Protein AF-A0A6G3YX43-F1 (afdb_monomer_lite)

Sequence (66 aa):
EADLPTLPTTGKALKAVEDQLDGLTCAYAGAHWWWWGLERNWVLGDDETGYIVVPAPYPEQKFPEN

Radius of gyration: 16.05 Å; chains: 1; bounding box: 37×46×32 Å

Secondary structure (DSSP, 8-state):
-PPPPPPP-SHHHHHHHHHHHHHHHHHHHHHHHHHHGGGTEEEEEETTTEEEEEE-SSTT-PPPP-

Structure (mmCIF, N/CA/C/O backbone):
data_AF-A0A6G3YX43-F1
#
_entry.id   AF-A0A6G3YX43-F1
#
loop_
_atom_site.group_PDB
_atom_site.id
_atom_site.type_symbol
_atom_site.label_atom_id
_atom_site.label_alt_id
_atom_site.label_comp_id
_atom_site.label_asym_id
_atom_site.label_entity_id
_atom_site.label_seq_id
_atom_site.pdbx_PDB_ins_code
_atom_site.Cartn_x
_atom_site.Cartn_y
_atom_site.Cartn_z
_atom_site.occupancy
_atom_site.B_iso_or_equiv
_atom_site.auth_seq_id
_atom_site.auth_comp_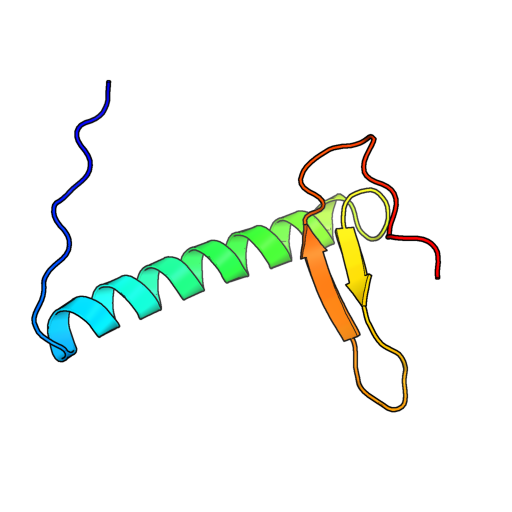id
_atom_site.auth_asym_id
_atom_site.auth_atom_id
_atom_site.pdbx_PDB_model_num
ATOM 1 N N . GLU A 1 1 ? -1.835 27.384 2.151 1.00 49.62 1 GLU A N 1
ATOM 2 C CA . GLU A 1 1 ? -1.843 26.043 2.766 1.00 49.62 1 GLU A CA 1
ATOM 3 C C . GLU A 1 1 ? -3.291 25.598 2.871 1.00 49.62 1 GLU A C 1
ATOM 5 O O . GLU A 1 1 ? -4.135 26.448 3.135 1.00 49.62 1 GLU A O 1
ATOM 10 N N . ALA A 1 2 ? -3.603 24.348 2.532 1.00 67.06 2 ALA A N 1
ATOM 11 C CA . ALA A 1 2 ? -4.965 23.840 2.665 1.00 67.06 2 ALA A CA 1
ATOM 12 C C . ALA A 1 2 ? -5.189 23.453 4.129 1.00 67.06 2 ALA A C 1
ATOM 14 O O . ALA A 1 2 ? -4.433 22.643 4.661 1.00 67.06 2 ALA A O 1
ATOM 15 N N . ASP A 1 3 ? -6.187 24.058 4.769 1.00 84.25 3 ASP A N 1
ATOM 16 C CA . ASP A 1 3 ? -6.584 23.689 6.126 1.00 84.25 3 ASP A CA 1
ATOM 17 C C . ASP A 1 3 ? -7.221 22.294 6.081 1.00 84.25 3 ASP A C 1
ATOM 19 O O . ASP A 1 3 ? -8.150 22.051 5.301 1.00 84.25 3 ASP A O 1
ATOM 23 N N . LEU A 1 4 ? -6.665 21.349 6.840 1.00 79.81 4 LEU A N 1
ATOM 24 C CA . LEU A 1 4 ? -7.166 19.978 6.864 1.00 79.81 4 LEU A CA 1
ATOM 25 C C . LEU A 1 4 ? -8.388 19.897 7.788 1.00 79.81 4 LEU A C 1
ATOM 27 O O . LEU A 1 4 ? -8.402 20.527 8.846 1.00 79.81 4 LEU A O 1
ATOM 31 N N . PRO A 1 5 ? -9.414 19.105 7.432 1.00 82.50 5 PRO A N 1
ATOM 32 C CA . PRO A 1 5 ? -10.578 18.942 8.290 1.00 82.50 5 PRO A CA 1
ATOM 33 C C . PRO A 1 5 ? -10.178 18.311 9.629 1.00 82.50 5 PRO A C 1
ATOM 35 O O . PRO A 1 5 ? -9.339 17.410 9.690 1.00 82.50 5 PRO A O 1
ATOM 38 N N . THR A 1 6 ? -10.810 18.761 10.712 1.00 86.81 6 THR A N 1
ATOM 39 C CA . THR A 1 6 ? -10.606 18.168 12.035 1.00 86.81 6 THR A CA 1
ATOM 40 C C . THR A 1 6 ? -11.183 16.755 12.081 1.00 86.81 6 THR A C 1
ATOM 42 O O . THR A 1 6 ? -12.307 16.501 11.643 1.00 86.81 6 THR A O 1
ATOM 45 N N . LEU A 1 7 ? -10.404 15.814 12.619 1.00 86.81 7 LEU A N 1
ATOM 46 C CA . LEU A 1 7 ? -10.844 14.430 12.761 1.00 86.81 7 LEU A CA 1
ATOM 47 C C . LEU A 1 7 ? -11.846 14.298 13.919 1.00 86.81 7 LEU A C 1
ATOM 49 O O . LEU A 1 7 ? -11.603 14.824 15.011 1.00 86.81 7 LEU A O 1
ATOM 53 N N . PRO A 1 8 ? -12.966 13.582 13.726 1.00 89.81 8 PRO A N 1
ATOM 54 C CA . PRO A 1 8 ? -13.894 13.303 14.810 1.00 89.81 8 PRO A CA 1
ATOM 55 C C . PRO A 1 8 ? -13.258 12.354 15.837 1.00 89.81 8 PRO A C 1
ATOM 57 O O . PRO A 1 8 ? -12.559 11.414 15.480 1.00 89.81 8 PRO A O 1
ATOM 60 N N . THR A 1 9 ? -13.542 12.560 17.125 1.00 88.69 9 THR A N 1
ATOM 61 C CA . THR A 1 9 ? -12.940 11.779 18.229 1.00 88.69 9 THR A CA 1
ATOM 62 C C . THR A 1 9 ? -13.838 10.663 18.768 1.00 88.69 9 THR A C 1
ATOM 64 O O . THR A 1 9 ? -13.436 9.902 19.645 1.00 88.69 9 THR A O 1
ATOM 67 N N . THR A 1 10 ? -15.072 10.550 18.268 1.00 91.25 10 THR A N 1
ATOM 68 C CA . THR A 1 10 ? -16.000 9.483 18.675 1.00 91.25 10 THR A CA 1
ATOM 69 C C . THR A 1 10 ? -15.793 8.239 17.817 1.00 91.25 10 THR A C 1
ATOM 71 O O . THR A 1 10 ? -15.627 8.346 16.605 1.00 91.25 10 THR A O 1
ATOM 74 N N . GLY A 1 11 ? -15.861 7.048 18.423 1.00 90.81 11 GLY A N 1
ATOM 75 C CA . GLY A 1 11 ? -15.467 5.800 17.753 1.00 90.81 11 GLY A CA 1
ATOM 76 C C . GLY A 1 11 ? -16.180 5.522 16.422 1.00 90.81 11 GLY A C 1
ATOM 77 O O . GLY A 1 11 ? -15.535 5.140 15.454 1.00 90.81 11 GLY A O 1
ATOM 78 N N . LYS A 1 12 ? -17.496 5.767 16.323 1.00 93.19 12 LYS A N 1
ATOM 79 C CA . LYS A 1 12 ? -18.245 5.527 15.072 1.00 93.19 12 LYS A CA 1
ATOM 80 C C . LYS A 1 12 ? -17.871 6.512 13.961 1.00 93.19 12 LYS A C 1
ATOM 82 O O . LYS A 1 12 ? -17.779 6.118 12.803 1.00 93.19 12 LYS A O 1
ATOM 87 N N . ALA A 1 13 ? -17.708 7.788 14.303 1.00 90.69 13 ALA A N 1
ATOM 88 C CA . ALA A 1 13 ? -17.377 8.814 13.323 1.00 90.69 13 ALA A CA 1
ATOM 89 C C . ALA A 1 13 ? -15.914 8.702 12.875 1.00 90.69 13 ALA A C 1
ATOM 91 O O . ALA A 1 13 ? -15.643 8.855 11.691 1.00 90.69 13 ALA A O 1
ATOM 92 N N . LEU A 1 14 ? -15.001 8.368 13.795 1.00 94.00 14 LEU A N 1
ATOM 93 C CA . LEU A 1 14 ? -13.605 8.084 13.472 1.00 94.00 14 LEU A CA 1
ATOM 94 C C . LEU A 1 14 ? -13.500 6.886 12.524 1.00 94.00 14 LEU A C 1
ATOM 96 O O . LEU A 1 14 ? -12.912 7.019 11.458 1.00 94.00 14 LEU A O 1
ATOM 100 N N . LYS A 1 15 ? -14.195 5.783 12.834 1.00 92.56 15 LYS A N 1
ATOM 101 C CA . LYS A 1 15 ? -14.239 4.606 11.960 1.00 92.56 15 LYS A CA 1
ATOM 102 C C . LYS A 1 15 ? -14.720 4.927 10.543 1.00 92.56 15 LYS A C 1
ATOM 104 O O . LYS A 1 15 ? -14.175 4.415 9.577 1.00 92.56 15 LYS A O 1
ATOM 109 N N . ALA A 1 16 ? -15.730 5.784 10.399 1.00 93.75 16 ALA A N 1
ATOM 110 C CA . ALA A 1 16 ? -16.227 6.163 9.077 1.00 93.75 16 ALA A CA 1
ATOM 111 C C . ALA A 1 16 ? -15.196 6.955 8.251 1.00 93.75 16 ALA A C 1
ATOM 113 O O . ALA A 1 16 ? -15.248 6.920 7.022 1.00 93.75 16 ALA A O 1
ATOM 114 N N . VAL A 1 17 ? -14.294 7.689 8.910 1.00 93.94 17 VAL A N 1
ATOM 115 C CA . VAL A 1 17 ? -13.171 8.369 8.252 1.00 93.94 17 VAL A CA 1
ATOM 116 C C . VAL A 1 17 ? -12.057 7.373 7.932 1.00 93.94 17 VAL A C 1
ATOM 118 O O . VAL A 1 17 ? -11.541 7.404 6.819 1.00 93.94 17 VAL A O 1
ATOM 121 N N . GLU A 1 18 ? -11.734 6.463 8.854 1.00 94.25 18 GLU A N 1
ATOM 122 C CA . GLU A 1 18 ? -10.775 5.369 8.630 1.00 94.25 18 GLU A CA 1
ATOM 123 C C . GLU A 1 18 ? -11.176 4.520 7.416 1.00 94.25 18 GLU A C 1
ATOM 125 O O . GLU A 1 18 ? -10.391 4.391 6.486 1.00 94.25 18 GLU A O 1
ATOM 130 N N . ASP A 1 19 ? -12.433 4.069 7.343 1.00 96.38 19 ASP A N 1
ATOM 131 C CA . ASP A 1 19 ? -12.937 3.258 6.226 1.00 96.38 19 ASP A CA 1
ATOM 132 C C . ASP A 1 19 ? -12.809 3.994 4.867 1.00 96.38 19 ASP A C 1
ATOM 134 O O . ASP A 1 19 ? -12.559 3.375 3.830 1.00 96.38 19 ASP A O 1
ATOM 138 N N . GLN A 1 20 ? -12.960 5.327 4.848 1.00 95.00 20 GLN A N 1
ATOM 139 C CA . GLN A 1 20 ? -12.767 6.139 3.637 1.00 95.00 20 GLN A CA 1
ATOM 140 C C . GLN A 1 20 ? -11.291 6.255 3.247 1.00 95.00 20 GLN A C 1
ATOM 142 O O . GLN A 1 20 ? -10.957 6.140 2.065 1.00 95.00 20 GLN A O 1
ATOM 147 N N . LEU A 1 21 ? -10.413 6.489 4.224 1.00 94.81 21 LEU A N 1
ATOM 148 C CA . LEU A 1 21 ? -8.970 6.563 4.002 1.00 94.81 21 LEU A CA 1
ATOM 149 C C . LEU A 1 21 ? -8.413 5.217 3.534 1.00 94.81 21 LEU A C 1
ATOM 151 O O . LEU A 1 21 ? -7.610 5.190 2.598 1.00 94.81 21 LEU A O 1
ATOM 155 N N . ASP A 1 22 ? -8.888 4.115 4.109 1.00 95.44 22 ASP A N 1
ATOM 156 C CA . ASP A 1 22 ? -8.533 2.759 3.697 1.00 95.44 22 ASP A CA 1
ATOM 157 C C . ASP A 1 22 ? -8.944 2.513 2.242 1.00 95.44 22 ASP A C 1
ATOM 159 O O . ASP A 1 22 ? -8.129 2.070 1.433 1.00 95.44 22 ASP A O 1
ATOM 163 N N . GLY A 1 23 ? -10.166 2.897 1.858 1.00 97.06 23 GLY A N 1
ATOM 164 C CA . GLY A 1 23 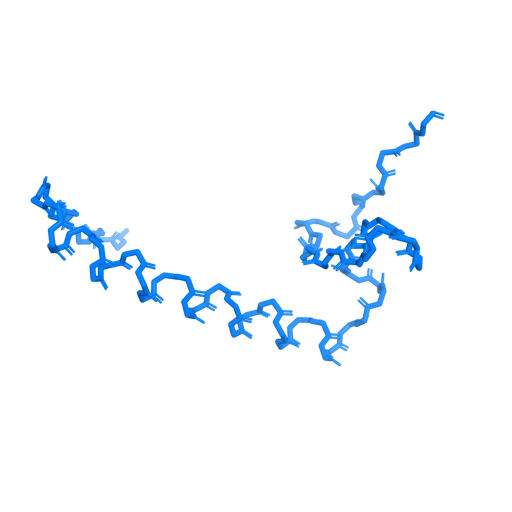? -10.636 2.787 0.476 1.00 97.06 23 GLY A CA 1
ATOM 165 C C . GLY A 1 23 ? -9.766 3.559 -0.524 1.00 97.06 23 GLY A C 1
ATOM 166 O O . GLY A 1 23 ? -9.384 3.017 -1.565 1.00 97.06 23 GLY A O 1
ATOM 167 N N . LEU A 1 24 ? -9.408 4.806 -0.201 1.00 96.19 24 LEU A N 1
ATOM 168 C CA . LEU A 1 24 ? -8.524 5.629 -1.036 1.00 96.19 24 LEU A CA 1
ATOM 169 C C . LEU A 1 24 ? -7.118 5.028 -1.143 1.00 96.19 24 LEU A C 1
ATOM 171 O O . LEU A 1 24 ? -6.555 4.960 -2.237 1.00 96.19 24 LEU A O 1
ATOM 175 N N . THR A 1 25 ? -6.571 4.556 -0.025 1.00 94.56 25 THR A N 1
ATOM 176 C CA . THR A 1 25 ? -5.233 3.957 0.034 1.00 94.56 25 THR A CA 1
ATOM 177 C C . THR A 1 25 ? -5.179 2.650 -0.756 1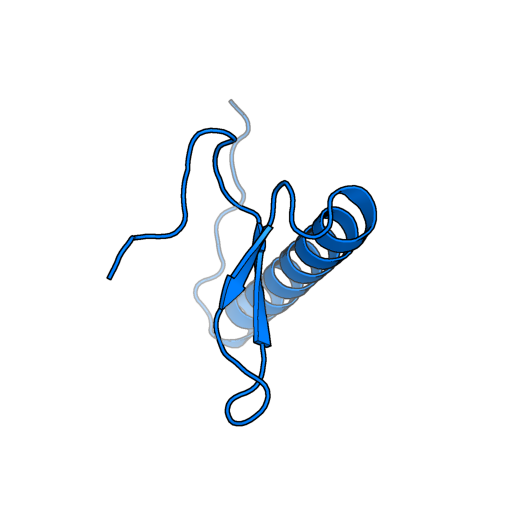.00 94.56 25 THR A C 1
ATOM 179 O O . THR A 1 25 ? -4.254 2.451 -1.543 1.00 94.56 25 THR A O 1
ATOM 182 N N . CYS A 1 26 ? -6.198 1.793 -0.638 1.00 95.38 26 CYS A N 1
ATOM 183 C CA . CYS A 1 26 ? -6.317 0.568 -1.427 1.00 95.38 26 CYS A CA 1
ATOM 184 C C . CYS A 1 26 ? -6.438 0.857 -2.927 1.00 95.38 26 CYS A C 1
ATOM 186 O O . CYS A 1 26 ? -5.756 0.217 -3.729 1.00 95.38 26 CYS A O 1
ATOM 188 N N . ALA A 1 27 ? -7.267 1.829 -3.319 1.00 96.94 27 ALA A N 1
ATOM 189 C CA . ALA A 1 27 ? -7.410 2.218 -4.720 1.00 96.94 27 ALA A CA 1
ATOM 190 C C . ALA A 1 27 ? -6.084 2.738 -5.298 1.00 96.94 27 ALA A C 1
ATOM 192 O O . ALA A 1 27 ? -5.695 2.347 -6.400 1.00 96.94 27 ALA A O 1
ATOM 193 N N . TYR A 1 28 ? -5.363 3.567 -4.537 1.00 95.25 28 TYR A N 1
ATOM 194 C CA . TYR A 1 28 ? -4.041 4.056 -4.917 1.00 95.25 28 TYR A CA 1
ATOM 195 C C . TYR A 1 28 ? -3.032 2.914 -5.072 1.00 95.25 28 TYR A C 1
ATOM 197 O O . TYR A 1 28 ? -2.399 2.809 -6.121 1.00 95.25 28 TYR A O 1
ATOM 205 N N . ALA A 1 29 ? -2.910 2.032 -4.075 1.00 94.12 29 ALA A N 1
ATOM 206 C CA . ALA A 1 29 ? -1.979 0.907 -4.124 1.00 94.12 29 ALA A CA 1
ATOM 207 C C . ALA A 1 29 ? -2.271 -0.021 -5.315 1.00 94.12 29 ALA A C 1
ATOM 209 O O . ALA A 1 29 ? -1.351 -0.405 -6.036 1.00 94.12 29 ALA A O 1
ATOM 210 N N . GLY A 1 30 ? -3.548 -0.314 -5.584 1.00 95.31 30 GLY A N 1
ATOM 211 C CA . GLY A 1 30 ? -3.964 -1.112 -6.739 1.00 95.31 30 GLY A CA 1
ATOM 212 C C . GLY A 1 30 ? -3.622 -0.452 -8.077 1.00 95.31 30 GLY A C 1
ATOM 213 O O . GLY A 1 30 ? -3.054 -1.100 -8.956 1.00 95.31 30 GLY A O 1
ATOM 214 N N . ALA A 1 31 ? -3.907 0.844 -8.230 1.00 96.56 31 ALA A N 1
ATOM 215 C CA . ALA A 1 31 ? -3.555 1.592 -9.437 1.00 96.56 31 ALA A CA 1
ATOM 216 C C . ALA A 1 31 ? -2.031 1.676 -9.642 1.00 96.56 31 ALA A C 1
ATOM 218 O O . ALA A 1 31 ? -1.541 1.518 -10.760 1.00 96.56 31 ALA A O 1
ATOM 219 N N . HIS A 1 32 ? -1.276 1.881 -8.562 1.00 94.44 32 HIS A N 1
ATOM 220 C CA . HIS A 1 32 ? 0.181 1.959 -8.584 1.00 94.44 32 HIS A CA 1
ATOM 221 C C . HIS A 1 32 ? 0.825 0.608 -8.938 1.00 94.44 32 HIS A C 1
ATOM 223 O O . HIS A 1 32 ? 1.775 0.548 -9.722 1.00 94.44 32 HIS A O 1
ATOM 229 N N . TRP A 1 33 ? 0.279 -0.496 -8.424 1.00 94.62 33 TRP A N 1
ATOM 230 C CA . TRP A 1 33 ? 0.678 -1.842 -8.831 1.00 94.62 33 TRP A CA 1
ATOM 231 C C . TRP A 1 33 ? 0.387 -2.099 -10.310 1.00 94.62 33 TRP A C 1
ATOM 233 O O . TRP A 1 33 ? 1.271 -2.546 -11.035 1.00 94.62 33 TRP A O 1
ATOM 243 N N . TRP A 1 34 ? -0.821 -1.768 -10.775 1.00 95.81 34 TRP A N 1
ATOM 244 C CA . TRP A 1 34 ? -1.214 -1.955 -12.173 1.00 95.81 34 TRP A CA 1
ATOM 245 C C . TRP A 1 34 ? -0.293 -1.218 -13.152 1.00 95.81 34 TRP A C 1
ATOM 247 O O . TRP A 1 34 ? 0.026 -1.747 -14.213 1.00 95.81 34 TRP A O 1
ATOM 257 N N . TRP A 1 35 ? 0.134 -0.003 -12.802 1.00 95.88 35 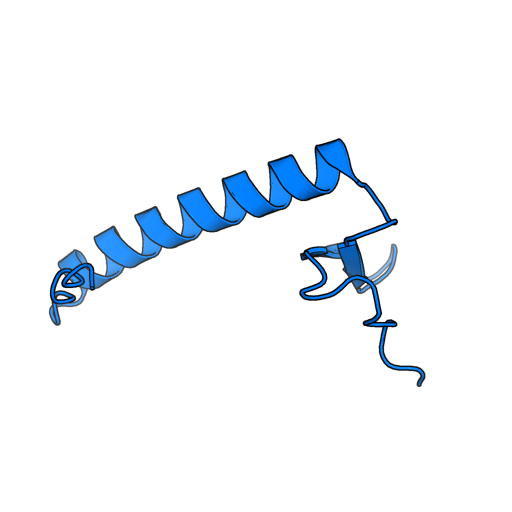TRP A N 1
ATOM 258 C CA . TRP A 1 35 ? 0.925 0.832 -13.701 1.00 95.88 35 TRP A CA 1
ATOM 259 C C . TRP A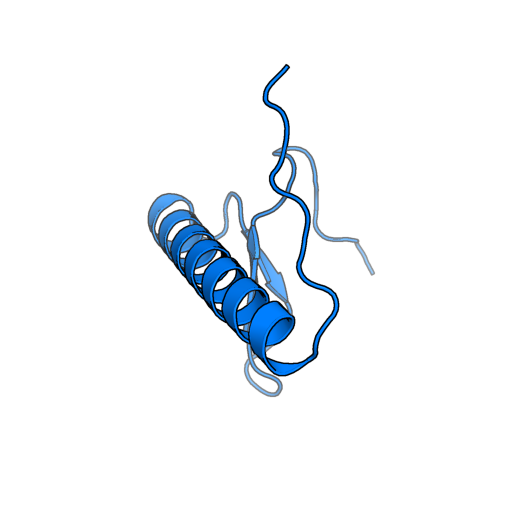 1 35 ? 2.421 0.492 -13.712 1.00 95.88 35 TRP A C 1
ATOM 261 O O . TRP A 1 35 ? 3.031 0.499 -14.778 1.00 95.88 35 TRP A O 1
ATOM 271 N N . TRP A 1 36 ? 3.024 0.218 -12.549 1.00 93.25 36 TRP A N 1
ATOM 272 C CA . TRP A 1 36 ? 4.483 0.053 -12.427 1.00 93.25 36 TRP A CA 1
ATOM 273 C C . TRP A 1 36 ? 4.945 -1.359 -12.056 1.00 93.25 36 TRP A C 1
ATOM 275 O O . TRP A 1 36 ? 6.132 -1.655 -12.175 1.00 93.25 36 TRP A O 1
ATOM 285 N N . GLY A 1 37 ? 4.058 -2.235 -11.579 1.00 90.88 37 GLY A N 1
ATOM 286 C CA . GLY A 1 37 ? 4.432 -3.573 -11.119 1.00 90.88 37 GLY A CA 1
ATOM 287 C C . GLY A 1 37 ? 5.601 -3.539 -10.129 1.00 90.88 37 GLY A C 1
ATOM 288 O O . GLY A 1 37 ? 5.615 -2.740 -9.195 1.00 90.88 37 GLY A O 1
ATOM 289 N N . LEU A 1 38 ? 6.620 -4.367 -10.352 1.00 90.19 38 LEU A N 1
ATOM 290 C CA . LEU A 1 38 ? 7.785 -4.470 -9.464 1.00 90.19 38 LEU A CA 1
ATOM 291 C C . LEU A 1 38 ? 8.727 -3.255 -9.498 1.00 90.19 38 LEU A C 1
ATOM 293 O O . LEU A 1 38 ? 9.561 -3.121 -8.609 1.00 90.19 38 LEU A O 1
ATOM 297 N N . GLU A 1 39 ? 8.624 -2.358 -10.483 1.00 87.94 39 GLU A N 1
ATOM 298 C CA . GLU A 1 39 ? 9.591 -1.256 -10.630 1.00 87.94 39 GLU A CA 1
ATOM 299 C C . GLU A 1 39 ? 9.493 -0.219 -9.512 1.00 87.94 39 GLU A C 1
ATOM 301 O O . GLU A 1 39 ? 10.485 0.408 -9.146 1.00 87.94 39 GLU A O 1
ATOM 306 N N . ARG A 1 40 ? 8.283 -0.004 -8.991 1.00 89.38 40 ARG A N 1
ATOM 307 C CA . ARG A 1 40 ? 8.018 1.002 -7.955 1.00 89.38 40 ARG A CA 1
ATOM 308 C C . ARG A 1 40 ? 7.264 0.452 -6.756 1.00 89.38 40 ARG A C 1
ATOM 310 O O . ARG A 1 40 ? 6.810 1.221 -5.918 1.00 89.38 40 ARG A O 1
ATOM 317 N N . ASN A 1 41 ? 7.107 -0.860 -6.654 1.00 90.44 41 ASN A N 1
ATOM 318 C CA . ASN A 1 41 ? 6.433 -1.479 -5.524 1.00 90.44 41 ASN A CA 1
ATOM 319 C C . ASN A 1 41 ? 7.365 -2.485 -4.863 1.00 90.44 41 ASN A C 1
ATOM 321 O O . ASN A 1 41 ? 8.062 -3.244 -5.532 1.00 90.44 41 ASN A O 1
ATOM 325 N N . TRP A 1 42 ? 7.339 -2.512 -3.541 1.00 90.38 42 TRP A N 1
ATOM 326 C CA . TRP A 1 42 ? 7.926 -3.587 -2.770 1.00 90.38 42 TRP A CA 1
ATOM 327 C C . TRP A 1 42 ? 6.930 -4.719 -2.625 1.00 90.38 42 TRP A C 1
ATOM 329 O O . TRP A 1 42 ? 5.757 -4.486 -2.338 1.00 90.38 42 TRP A O 1
ATOM 339 N N . VAL A 1 43 ? 7.424 -5.938 -2.804 1.00 90.75 43 VAL A N 1
ATOM 340 C CA . VAL A 1 43 ? 6.665 -7.165 -2.597 1.00 90.75 43 VAL A CA 1
ATOM 341 C C . VAL A 1 43 ? 7.347 -7.934 -1.477 1.00 90.75 43 VAL A C 1
ATOM 343 O O . VAL A 1 43 ? 8.506 -8.323 -1.593 1.00 90.75 43 VAL A O 1
ATOM 346 N N . LEU A 1 44 ? 6.637 -8.072 -0.367 1.00 90.06 44 LEU A N 1
ATOM 347 C CA . LEU A 1 44 ? 7.079 -8.731 0.856 1.00 90.06 44 LEU A CA 1
ATOM 348 C C . LEU A 1 44 ? 6.390 -10.093 0.957 1.00 90.06 44 LEU A C 1
ATOM 350 O O . LEU A 1 44 ? 5.181 -10.153 0.749 1.00 90.06 44 LEU A O 1
ATOM 354 N N . GLY A 1 45 ? 7.128 -11.141 1.324 1.00 90.56 45 GLY A N 1
ATOM 355 C CA . GLY A 1 45 ? 6.584 -12.487 1.546 1.00 90.56 45 GLY A CA 1
ATOM 356 C C . GLY A 1 45 ? 6.880 -13.478 0.418 1.00 90.56 45 GLY A C 1
ATOM 357 O O . GLY A 1 45 ? 7.731 -13.225 -0.438 1.00 90.56 45 GLY A O 1
ATOM 358 N N . ASP A 1 46 ? 6.200 -14.620 0.455 1.00 92.00 46 ASP A N 1
ATOM 359 C CA . ASP A 1 46 ? 6.415 -15.777 -0.421 1.00 92.00 46 ASP A CA 1
ATOM 360 C C . ASP A 1 46 ? 5.129 -16.606 -0.606 1.00 92.00 46 ASP A C 1
ATOM 362 O O . ASP A 1 46 ? 4.068 -16.262 -0.087 1.00 92.00 46 ASP A O 1
ATOM 366 N N . ASP A 1 47 ? 5.216 -17.708 -1.353 1.00 93.69 47 ASP A N 1
ATOM 367 C CA . ASP A 1 47 ? 4.076 -18.595 -1.618 1.00 93.69 47 ASP A CA 1
ATOM 368 C C . ASP A 1 47 ? 3.535 -19.298 -0.355 1.00 93.69 47 ASP A C 1
ATOM 370 O O . ASP A 1 47 ? 2.380 -19.728 -0.345 1.00 93.69 47 ASP A O 1
ATOM 374 N N . GLU A 1 48 ? 4.330 -19.421 0.715 1.00 95.75 48 GLU A N 1
ATOM 375 C CA . GLU A 1 48 ? 3.902 -20.064 1.966 1.00 95.75 48 GLU A CA 1
ATOM 376 C C . GLU A 1 48 ? 3.143 -19.092 2.880 1.00 95.75 48 GLU A C 1
ATOM 378 O O . GLU A 1 48 ? 2.187 -19.479 3.556 1.00 95.75 48 GLU A O 1
ATOM 383 N N . THR A 1 49 ? 3.558 -17.824 2.898 1.00 94.12 49 THR A N 1
ATOM 384 C CA . THR A 1 49 ? 3.061 -16.785 3.817 1.00 94.12 49 THR A CA 1
ATOM 385 C C . THR A 1 49 ? 2.140 -15.758 3.156 1.00 94.12 49 THR A C 1
ATOM 387 O O . THR A 1 49 ? 1.410 -15.042 3.847 1.00 94.12 49 THR A O 1
ATOM 390 N N . GLY A 1 50 ? 2.117 -15.726 1.824 1.00 93.06 50 GLY A N 1
ATOM 391 C CA . GLY A 1 50 ? 1.414 -14.742 1.014 1.00 93.06 50 GLY A CA 1
ATOM 392 C C . GLY A 1 50 ? 2.236 -13.475 0.768 1.00 93.06 50 GLY A C 1
ATOM 393 O O . GLY A 1 50 ? 3.251 -13.221 1.411 1.00 93.06 50 GLY A O 1
ATOM 394 N N . TYR A 1 51 ? 1.760 -12.655 -0.171 1.00 92.50 51 TYR A N 1
ATOM 395 C CA . TYR A 1 51 ? 2.445 -11.436 -0.598 1.00 92.50 51 TYR A CA 1
ATOM 396 C C . TYR A 1 51 ? 1.747 -10.166 -0.110 1.00 92.50 51 TYR A C 1
ATOM 398 O O . TYR A 1 51 ? 0.528 -10.024 -0.221 1.00 92.50 51 TYR A O 1
ATOM 406 N N . ILE A 1 52 ? 2.540 -9.199 0.347 1.00 92.62 52 ILE A N 1
ATOM 407 C CA . ILE A 1 52 ? 2.108 -7.834 0.652 1.00 92.62 52 ILE A CA 1
ATOM 408 C C . ILE A 1 52 ? 2.798 -6.880 -0.319 1.00 92.62 52 ILE A C 1
ATOM 410 O O . ILE A 1 52 ? 4.023 -6.871 -0.427 1.00 92.62 52 ILE A O 1
ATOM 414 N N . VAL A 1 53 ? 2.005 -6.057 -1.005 1.00 91.38 53 VAL A N 1
ATOM 415 C CA . VAL A 1 53 ? 2.493 -5.061 -1.966 1.00 91.38 53 VAL A CA 1
ATOM 416 C C . VAL A 1 53 ? 2.407 -3.668 -1.355 1.00 91.38 53 VAL A C 1
ATOM 418 O O . VAL A 1 53 ? 1.341 -3.254 -0.899 1.00 91.38 53 VAL A O 1
ATOM 421 N N . VAL A 1 54 ? 3.516 -2.929 -1.378 1.00 91.88 54 VAL A N 1
ATOM 422 C CA . VAL A 1 54 ? 3.602 -1.560 -0.851 1.00 91.88 54 VAL A CA 1
ATOM 423 C C . VAL A 1 54 ? 4.243 -0.642 -1.896 1.00 91.88 54 VAL A C 1
ATOM 425 O O . VAL A 1 54 ? 5.351 -0.937 -2.346 1.00 91.88 54 VAL A O 1
ATOM 428 N N . PRO A 1 55 ? 3.610 0.482 -2.278 1.00 91.81 55 PRO A N 1
ATOM 429 C CA . PRO A 1 55 ? 4.252 1.493 -3.115 1.00 91.81 55 PRO A CA 1
ATOM 430 C C . PRO A 1 55 ? 5.545 2.009 -2.469 1.00 91.81 55 PRO A C 1
ATOM 432 O O . PRO A 1 55 ? 5.526 2.494 -1.336 1.00 91.81 55 PRO A O 1
ATOM 435 N N . ALA A 1 56 ? 6.669 1.905 -3.178 1.00 87.06 56 ALA A N 1
ATOM 436 C CA . ALA A 1 56 ? 7.952 2.391 -2.691 1.00 87.06 56 ALA A CA 1
ATOM 437 C C . ALA A 1 56 ? 7.937 3.935 -2.670 1.00 87.06 56 ALA A C 1
ATOM 439 O O . ALA A 1 56 ? 7.582 4.549 -3.681 1.00 87.06 56 ALA A O 1
ATOM 440 N N . PRO A 1 57 ? 8.318 4.590 -1.557 1.00 72.69 57 PRO A N 1
ATOM 441 C CA . PRO A 1 57 ? 8.206 6.044 -1.431 1.00 72.69 57 PRO A CA 1
ATOM 442 C C . PRO A 1 57 ? 9.114 6.817 -2.397 1.00 72.69 57 PRO A C 1
ATOM 444 O O . PRO A 1 57 ? 8.765 7.923 -2.808 1.00 72.69 57 PRO A O 1
ATOM 447 N N . TYR A 1 58 ? 10.268 6.245 -2.767 1.00 75.12 58 TYR A N 1
ATOM 448 C CA . TYR A 1 58 ? 11.262 6.899 -3.620 1.00 75.12 58 TYR A CA 1
ATOM 449 C C . TYR A 1 58 ? 11.893 5.928 -4.631 1.00 75.12 58 TYR A C 1
ATOM 451 O O . TYR A 1 58 ? 12.113 4.765 -4.290 1.00 75.12 58 TYR A O 1
ATOM 459 N N . PRO A 1 59 ? 12.269 6.400 -5.840 1.00 66.50 59 PRO A N 1
ATOM 460 C CA . PRO A 1 59 ? 12.919 5.574 -6.867 1.00 66.50 59 PRO A CA 1
ATOM 461 C C . PRO A 1 59 ? 14.236 4.934 -6.407 1.00 66.50 59 PRO A C 1
ATOM 463 O O . PRO A 1 59 ? 14.607 3.862 -6.869 1.00 66.50 59 PRO A O 1
ATOM 466 N N . GLU A 1 60 ? 14.937 5.601 -5.491 1.00 70.44 60 GLU A N 1
ATOM 467 C CA . GLU A 1 60 ? 16.241 5.185 -4.964 1.00 70.44 60 GLU A CA 1
ATOM 468 C C . GLU A 1 60 ? 16.121 4.087 -3.890 1.00 70.44 60 GLU A C 1
ATOM 470 O O . GLU A 1 60 ? 17.120 3.489 -3.481 1.00 70.44 60 GLU A O 1
ATOM 475 N N . GLN A 1 61 ? 14.912 3.870 -3.357 1.00 65.62 61 GLN A N 1
ATOM 476 C CA . GLN A 1 61 ? 14.708 3.087 -2.147 1.00 65.62 61 GLN A CA 1
ATOM 477 C C . GLN A 1 61 ? 14.707 1.594 -2.474 1.00 65.62 61 GLN A C 1
ATOM 479 O O . GLN A 1 61 ? 13.696 0.999 -2.855 1.00 65.62 61 GLN A O 1
ATOM 484 N N . LYS A 1 62 ? 15.876 0.981 -2.306 1.00 61.03 62 LYS A N 1
ATOM 485 C CA . LYS A 1 62 ? 16.036 -0.468 -2.378 1.00 61.03 62 LYS A CA 1
ATOM 486 C C . LYS A 1 62 ? 15.373 -1.121 -1.172 1.00 61.03 62 LYS A C 1
ATOM 488 O O . LYS A 1 62 ? 15.355 -0.561 -0.075 1.00 61.03 62 LYS A O 1
ATOM 493 N N . PHE A 1 63 ? 14.820 -2.305 -1.402 1.00 62.31 63 PHE A N 1
ATOM 494 C CA . PHE A 1 63 ? 14.367 -3.179 -0.331 1.00 62.31 63 PHE A CA 1
ATOM 495 C C . PHE A 1 63 ? 15.525 -3.392 0.669 1.00 62.31 63 PHE A C 1
ATOM 497 O O . PHE A 1 63 ? 16.662 -3.533 0.210 1.00 62.31 63 PHE A O 1
ATOM 504 N N . PRO A 1 64 ? 15.292 -3.358 1.995 1.00 61.91 64 PRO A N 1
ATOM 505 C CA . PRO A 1 64 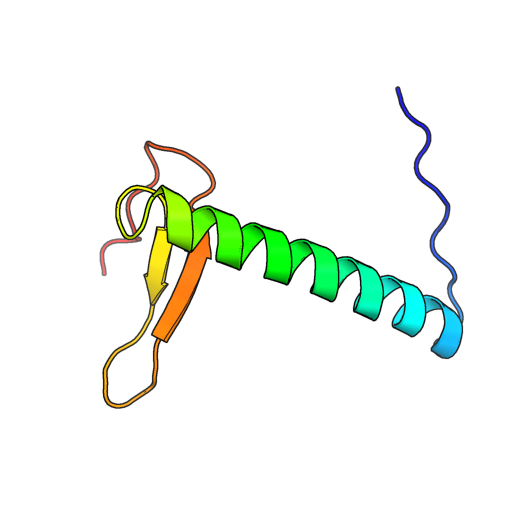? 16.365 -3.542 2.970 1.00 61.91 64 PRO A CA 1
ATOM 506 C C . PRO A 1 64 ? 17.051 -4.897 2.749 1.00 61.91 64 PRO A C 1
ATOM 508 O O . PRO A 1 64 ? 16.392 -5.934 2.764 1.00 61.91 64 PRO A O 1
ATOM 511 N N . GLU A 1 65 ? 18.361 -4.877 2.490 1.00 62.53 65 GLU A N 1
ATOM 512 C CA . GLU A 1 65 ? 19.167 -6.097 2.387 1.00 62.53 65 GLU A CA 1
ATOM 513 C C . GLU A 1 65 ? 19.270 -6.740 3.781 1.00 62.53 65 GLU A C 1
ATOM 515 O O . GLU A 1 65 ? 19.528 -6.042 4.766 1.00 62.53 65 GLU A O 1
ATOM 520 N N . ASN A 1 66 ? 19.008 -8.049 3.851 1.00 53.00 66 ASN A N 1
ATOM 521 C CA . ASN A 1 66 ? 19.106 -8.859 5.072 1.00 53.00 66 ASN A CA 1
ATOM 522 C C . ASN A 1 66 ? 20.562 -9.162 5.438 1.00 53.00 66 ASN A C 1
ATOM 524 O O . ASN A 1 66 ? 21.340 -9.481 4.509 1.00 53.00 66 ASN A O 1
#

pLDDT: mean 87.04, std 11.74, range [49.62, 97.06]

Foldseek 3Di:
DDDDDDQDPDPVSNVVVVVVVVVVQVVVQVVLCVPQPPQQWDWDDDPVGDIDIGGHPDNPDDDDDD